Protein AF-A0A954CB34-F1 (afdb_monomer_lite)

pLDDT: mean 77.73, std 16.37, range [45.94, 96.19]

Sequence (70 aa):
MLGDWLTQALEPMRRAARRRQTLRELGRLDDRALADIGISRADIGRIADITARQAPDEAMTAADLHRRHP

Structure (mmCIF, N/CA/C/O backbone):
data_AF-A0A954CB34-F1
#
_entry.id   AF-A0A954CB34-F1
#
loop_
_atom_site.group_PDB
_atom_site.id
_atom_site.type_symbol
_atom_site.label_atom_id
_atom_site.label_alt_id
_atom_site.label_comp_id
_atom_site.label_asym_id
_atom_site.label_entity_id
_atom_site.label_seq_id
_atom_site.pdbx_PDB_ins_code
_atom_site.Cartn_x
_atom_site.Cartn_y
_atom_site.Cartn_z
_atom_site.occupancy
_atom_site.B_iso_or_equiv
_atom_site.auth_seq_id
_atom_site.auth_comp_id
_atom_site.auth_asym_id
_atom_site.auth_atom_id
_atom_site.pdbx_PDB_model_num
ATOM 1 N N . MET A 1 1 ? 24.767 -2.343 -26.691 1.00 54.00 1 MET A N 1
ATOM 2 C CA . MET A 1 1 ? 23.362 -1.897 -26.817 1.00 54.00 1 MET A CA 1
ATOM 3 C C . MET A 1 1 ? 22.387 -3.081 -26.912 1.00 54.00 1 MET A C 1
ATOM 5 O O . MET A 1 1 ? 21.558 -3.110 -27.806 1.00 54.00 1 MET A O 1
ATOM 9 N N . LEU A 1 2 ? 22.469 -4.069 -26.005 1.00 59.78 2 LEU A N 1
ATOM 10 C CA . LEU A 1 2 ? 21.517 -5.200 -25.956 1.00 59.78 2 LEU A CA 1
ATOM 11 C C . LEU A 1 2 ? 20.930 -5.441 -24.545 1.00 59.78 2 LEU A C 1
ATOM 13 O O . LEU A 1 2 ? 20.130 -6.350 -24.368 1.00 59.78 2 LEU A O 1
ATOM 17 N N . GLY A 1 3 ? 21.331 -4.646 -23.542 1.00 61.75 3 GLY A N 1
ATOM 18 C CA . GLY A 1 3 ? 20.948 -4.841 -22.135 1.00 61.75 3 GLY A CA 1
ATOM 19 C C . GLY A 1 3 ? 19.643 -4.152 -21.721 1.00 61.75 3 GLY A C 1
ATOM 20 O O . GLY A 1 3 ? 18.930 -4.680 -20.873 1.00 61.75 3 GLY A O 1
ATOM 21 N N . ASP A 1 4 ? 19.292 -3.030 -22.357 1.00 65.00 4 ASP A N 1
ATOM 22 C CA . ASP A 1 4 ? 18.171 -2.180 -21.916 1.00 65.00 4 ASP A CA 1
ATOM 23 C C . ASP A 1 4 ? 16.783 -2.764 -22.206 1.00 65.00 4 ASP A C 1
ATOM 25 O O . ASP A 1 4 ? 15.813 -2.430 -21.532 1.00 65.00 4 ASP A O 1
ATOM 29 N N . TRP A 1 5 ? 16.655 -3.659 -23.190 1.00 63.62 5 TRP A N 1
ATOM 30 C CA . TRP A 1 5 ? 15.362 -4.290 -23.483 1.00 63.62 5 TRP A CA 1
ATOM 31 C C . TRP A 1 5 ? 15.027 -5.408 -22.483 1.00 63.62 5 TRP A C 1
ATOM 33 O O . TRP A 1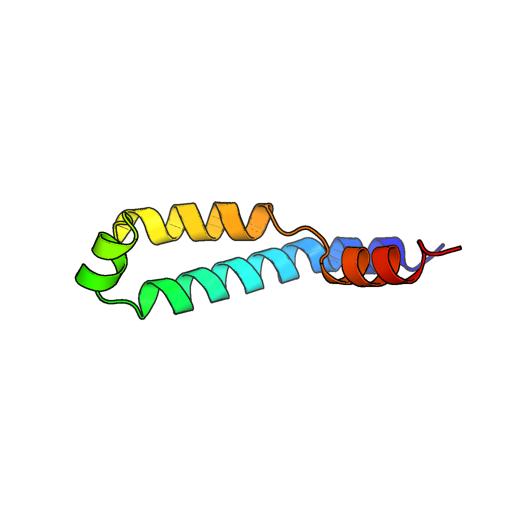 5 ? 13.860 -5.658 -22.185 1.00 63.62 5 TRP A O 1
ATOM 43 N N . LEU A 1 6 ? 16.054 -6.053 -21.916 1.00 62.53 6 LEU A N 1
ATOM 44 C CA . LEU A 1 6 ? 15.879 -7.119 -20.930 1.00 62.53 6 LEU A CA 1
ATOM 45 C C . LEU A 1 6 ? 15.457 -6.555 -19.565 1.00 62.53 6 LEU A C 1
ATOM 47 O O . LEU A 1 6 ? 14.626 -7.150 -18.882 1.00 62.53 6 LEU A O 1
ATOM 51 N N . THR A 1 7 ? 16.001 -5.398 -19.179 1.00 63.03 7 THR A N 1
ATOM 52 C CA . THR A 1 7 ? 15.621 -4.699 -17.944 1.00 63.03 7 THR A CA 1
ATOM 53 C C . THR A 1 7 ? 14.190 -4.170 -18.032 1.00 63.03 7 THR A C 1
ATOM 55 O O . THR A 1 7 ? 13.395 -4.478 -17.144 1.00 63.03 7 THR A O 1
ATOM 58 N N . GLN A 1 8 ? 13.817 -3.540 -19.155 1.00 61.38 8 GLN A N 1
ATOM 59 C CA . GLN A 1 8 ? 12.448 -3.056 -19.394 1.00 61.38 8 GLN A CA 1
ATOM 60 C C . GLN A 1 8 ? 11.397 -4.177 -19.374 1.00 61.38 8 GLN A C 1
ATOM 62 O O . GLN A 1 8 ? 10.272 -3.976 -18.911 1.00 61.38 8 GLN A O 1
ATOM 67 N N . ALA A 1 9 ? 11.746 -5.381 -19.834 1.00 65.69 9 ALA A N 1
ATOM 68 C CA . ALA A 1 9 ? 10.846 -6.533 -19.783 1.00 65.69 9 ALA A CA 1
ATOM 69 C C . ALA A 1 9 ? 10.615 -7.056 -18.349 1.00 65.69 9 ALA A C 1
ATOM 71 O O . ALA A 1 9 ? 9.582 -7.670 -18.069 1.00 65.69 9 ALA A O 1
ATOM 72 N N . LEU A 1 10 ? 11.539 -6.791 -17.418 1.00 73.19 10 LEU A N 1
ATOM 73 C CA . LEU A 1 10 ? 11.451 -7.219 -16.018 1.00 73.19 10 LEU A CA 1
ATOM 74 C C . LEU A 1 10 ? 10.769 -6.185 -15.111 1.00 73.19 10 LEU A C 1
ATOM 76 O O . LEU A 1 10 ? 10.279 -6.557 -14.041 1.00 73.19 10 LEU A O 1
ATOM 80 N N . GLU A 1 11 ? 10.671 -4.919 -15.525 1.00 74.19 11 GLU A N 1
ATOM 81 C CA . GLU A 1 11 ? 9.922 -3.865 -14.826 1.00 74.19 11 GLU A CA 1
ATOM 82 C C . GLU A 1 11 ? 8.513 -4.297 -14.362 1.00 74.19 11 GLU A C 1
ATOM 84 O O . GLU A 1 11 ? 8.210 -4.181 -13.164 1.00 74.19 11 GLU A O 1
ATOM 89 N N . PRO A 1 12 ? 7.636 -4.836 -15.238 1.00 78.56 12 PRO A N 1
ATOM 90 C CA . PRO A 1 12 ? 6.284 -5.227 -14.840 1.00 78.56 12 PRO A CA 1
ATOM 91 C C . PRO A 1 12 ? 6.288 -6.373 -13.822 1.00 78.56 12 PRO A C 1
ATOM 93 O O . PRO A 1 12 ? 5.468 -6.385 -12.898 1.00 78.56 12 PRO A O 1
ATOM 96 N N . MET A 1 13 ? 7.240 -7.306 -13.929 1.00 82.06 13 MET A N 1
ATOM 97 C CA . MET A 1 13 ? 7.400 -8.398 -12.965 1.00 82.06 13 MET A CA 1
ATOM 98 C C . MET A 1 13 ? 7.875 -7.885 -11.605 1.00 82.06 13 MET A C 1
ATOM 100 O O . MET A 1 13 ? 7.300 -8.255 -10.578 1.00 82.06 13 MET A O 1
ATOM 104 N N . ARG A 1 14 ? 8.875 -6.994 -11.579 1.00 83.19 14 ARG A N 1
ATOM 105 C CA . ARG A 1 14 ? 9.372 -6.365 -10.343 1.00 83.19 14 ARG A CA 1
ATOM 106 C C . ARG A 1 14 ? 8.257 -5.577 -9.655 1.00 83.19 14 ARG A C 1
ATOM 108 O O . ARG A 1 14 ? 8.098 -5.678 -8.440 1.00 83.19 14 ARG A O 1
ATOM 115 N N . ARG A 1 15 ? 7.435 -4.855 -10.418 1.00 83.38 15 ARG A N 1
ATOM 116 C CA . ARG A 1 15 ? 6.264 -4.128 -9.905 1.00 83.38 15 ARG A CA 1
ATOM 117 C C . ARG A 1 15 ? 5.219 -5.064 -9.293 1.00 83.38 15 ARG A C 1
ATOM 119 O O . ARG A 1 15 ? 4.749 -4.821 -8.181 1.00 83.38 15 ARG A O 1
ATOM 126 N N . ALA A 1 16 ? 4.881 -6.158 -9.975 1.00 85.25 16 ALA A N 1
ATOM 127 C CA . ALA A 1 16 ? 3.931 -7.144 -9.464 1.00 85.25 16 ALA A CA 1
ATOM 128 C C . ALA A 1 16 ? 4.436 -7.837 -8.186 1.00 85.25 16 ALA A C 1
ATOM 130 O O . ALA A 1 16 ? 3.657 -8.069 -7.257 1.00 85.25 16 ALA A O 1
ATOM 131 N N . ALA A 1 17 ? 5.737 -8.136 -8.113 1.00 86.81 17 ALA A N 1
ATOM 132 C CA . ALA A 1 17 ? 6.362 -8.722 -6.933 1.00 86.81 17 ALA A CA 1
ATOM 133 C C . ALA A 1 17 ? 6.280 -7.785 -5.717 1.00 86.81 17 ALA A C 1
ATOM 135 O O . ALA A 1 17 ? 5.820 -8.215 -4.658 1.00 86.81 17 ALA A O 1
ATOM 136 N N . ARG A 1 18 ? 6.625 -6.500 -5.886 1.00 84.75 18 ARG A N 1
ATOM 137 C CA . ARG A 1 18 ? 6.534 -5.482 -4.822 1.00 84.75 18 ARG A CA 1
ATOM 138 C C . ARG A 1 18 ? 5.107 -5.311 -4.321 1.00 84.75 18 ARG A C 1
ATOM 140 O O . ARG A 1 18 ? 4.865 -5.384 -3.124 1.00 84.75 18 ARG A O 1
ATOM 147 N N . ARG A 1 19 ? 4.138 -5.206 -5.238 1.00 90.69 19 ARG A N 1
ATOM 148 C CA . ARG A 1 19 ? 2.716 -5.139 -4.876 1.00 90.69 19 ARG A CA 1
ATOM 149 C C . ARG A 1 19 ? 2.308 -6.324 -3.999 1.00 90.69 19 ARG A C 1
ATOM 151 O O . ARG A 1 19 ? 1.682 -6.144 -2.960 1.00 90.69 19 ARG A O 1
ATOM 158 N N . ARG A 1 20 ? 2.668 -7.548 -4.403 1.00 90.00 20 ARG A N 1
ATOM 159 C CA . ARG A 1 20 ? 2.370 -8.766 -3.629 1.00 90.00 20 ARG A CA 1
ATOM 160 C C . ARG A 1 20 ? 3.064 -8.768 -2.270 1.00 90.00 20 ARG A C 1
ATOM 162 O O . ARG A 1 20 ? 2.485 -9.261 -1.310 1.00 90.00 20 ARG A O 1
ATOM 169 N N . GLN A 1 21 ? 4.283 -8.248 -2.182 1.00 90.25 21 GLN A N 1
ATOM 170 C CA . GLN A 1 21 ? 4.997 -8.110 -0.919 1.00 90.25 21 GLN A CA 1
ATOM 171 C C . GLN A 1 21 ? 4.271 -7.151 0.030 1.00 90.25 21 GLN A C 1
ATOM 173 O O . GLN A 1 21 ? 3.901 -7.582 1.117 1.00 90.25 21 GLN A O 1
ATOM 178 N N . THR A 1 22 ? 3.951 -5.932 -0.409 1.00 90.62 22 THR A N 1
ATOM 179 C CA . THR A 1 22 ? 3.225 -4.944 0.407 1.00 90.62 22 THR A CA 1
ATOM 180 C C . THR A 1 22 ? 1.861 -5.464 0.861 1.00 90.62 22 THR A C 1
ATOM 182 O O . THR A 1 22 ? 1.497 -5.311 2.023 1.00 90.62 22 THR A O 1
ATOM 185 N N . LEU A 1 23 ? 1.123 -6.153 -0.019 1.00 92.69 23 LEU A N 1
ATOM 186 C CA . LEU A 1 23 ? -0.141 -6.798 0.354 1.00 92.69 23 LEU A CA 1
ATOM 187 C C . LEU A 1 23 ? 0.036 -7.859 1.444 1.00 92.69 23 LEU A C 1
ATOM 189 O O . LEU A 1 23 ? -0.809 -7.969 2.327 1.00 92.69 23 LEU A O 1
ATOM 193 N N . ARG A 1 24 ? 1.109 -8.656 1.380 1.00 91.94 24 ARG A N 1
ATOM 194 C CA . ARG A 1 24 ? 1.390 -9.680 2.394 1.00 91.94 24 ARG A CA 1
ATOM 195 C C . ARG A 1 24 ? 1.816 -9.061 3.716 1.00 91.94 24 ARG A C 1
ATOM 197 O O . ARG A 1 24 ? 1.368 -9.529 4.750 1.00 91.94 24 ARG A O 1
ATOM 204 N N . GLU A 1 25 ? 2.668 -8.047 3.691 1.00 91.69 25 GLU A N 1
ATOM 205 C CA . GLU A 1 25 ? 3.165 -7.389 4.902 1.00 91.69 25 GLU A CA 1
ATOM 206 C C . GLU A 1 25 ? 2.038 -6.651 5.628 1.00 91.69 25 GLU A C 1
ATOM 208 O O . GLU A 1 25 ? 1.761 -6.962 6.783 1.00 91.69 25 GLU A O 1
ATOM 213 N N . LEU A 1 26 ? 1.305 -5.775 4.932 1.00 90.50 26 LEU A N 1
ATOM 214 C CA . LEU A 1 26 ? 0.165 -5.062 5.519 1.00 90.50 26 LEU A CA 1
ATOM 215 C C . LEU A 1 26 ? -1.002 -6.000 5.843 1.00 90.50 26 LEU A C 1
ATOM 217 O O . LEU A 1 26 ? -1.697 -5.805 6.832 1.00 90.50 26 LEU A O 1
ATOM 221 N N . GLY A 1 27 ? -1.213 -7.047 5.041 1.00 89.88 27 GLY A N 1
ATOM 222 C CA . GLY A 1 27 ? -2.263 -8.034 5.288 1.00 89.88 27 GLY A CA 1
ATOM 223 C C . GLY A 1 27 ? -2.037 -8.884 6.542 1.00 89.88 27 GLY A C 1
ATOM 224 O O . GLY A 1 27 ? -3.008 -9.418 7.075 1.00 89.88 27 GLY A O 1
ATOM 225 N N . ARG A 1 28 ? -0.784 -9.000 7.013 1.00 93.44 28 ARG A N 1
ATOM 226 C CA . ARG A 1 28 ? -0.426 -9.684 8.269 1.00 93.44 28 ARG A CA 1
ATOM 227 C C . ARG A 1 28 ? -0.661 -8.828 9.508 1.00 93.44 28 ARG A C 1
ATOM 229 O O . ARG A 1 28 ? -0.709 -9.389 10.598 1.00 93.44 28 ARG A O 1
ATOM 236 N N . LEU A 1 29 ? -0.775 -7.511 9.349 1.00 92.44 29 LEU A N 1
ATOM 237 C CA . LEU A 1 29 ? -1.106 -6.617 10.448 1.00 92.44 29 LEU A CA 1
ATOM 238 C C . LEU A 1 29 ? -2.588 -6.762 10.807 1.00 92.44 29 LEU A C 1
ATOM 240 O O . LEU A 1 29 ? -3.456 -6.960 9.942 1.00 92.44 29 LEU A O 1
ATOM 244 N N . ASP A 1 30 ? -2.865 -6.684 12.104 1.00 92.06 30 ASP A N 1
ATOM 245 C CA . ASP A 1 30 ? -4.226 -6.592 12.605 1.00 92.06 30 ASP A CA 1
ATOM 246 C C . ASP A 1 30 ? -4.779 -5.176 12.388 1.00 92.06 30 ASP A C 1
ATOM 248 O O . ASP A 1 30 ? -4.056 -4.225 12.077 1.00 92.06 30 ASP A O 1
ATOM 252 N N . ASP A 1 31 ? -6.094 -5.026 12.524 1.00 9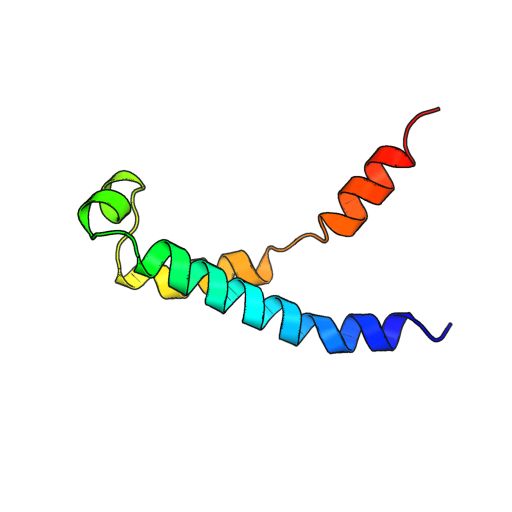2.00 31 ASP A N 1
ATOM 253 C CA . ASP A 1 31 ? -6.751 -3.746 12.243 1.00 92.00 31 ASP A CA 1
ATOM 254 C C . ASP A 1 31 ? -6.310 -2.642 13.218 1.00 92.00 31 ASP A C 1
ATOM 256 O O . ASP A 1 31 ? -6.346 -1.466 12.866 1.00 92.00 31 ASP A O 1
ATOM 260 N N . ARG A 1 32 ? -5.833 -3.008 14.416 1.00 92.88 32 ARG A N 1
ATOM 261 C CA . ARG A 1 32 ? -5.297 -2.062 15.398 1.00 92.88 32 ARG A CA 1
ATOM 262 C C . ARG A 1 32 ? -3.930 -1.524 14.984 1.00 92.88 32 ARG A C 1
ATOM 264 O O . ARG A 1 32 ? -3.739 -0.316 15.046 1.00 92.88 32 ARG A O 1
ATOM 271 N N . ALA A 1 33 ? -3.006 -2.382 14.555 1.00 93.81 33 ALA A N 1
ATOM 272 C CA . ALA A 1 33 ? -1.703 -1.953 14.054 1.00 93.81 33 ALA A CA 1
ATOM 273 C C . ALA A 1 33 ? -1.841 -1.128 12.770 1.00 93.81 33 ALA A C 1
ATOM 275 O O . ALA A 1 33 ? -1.117 -0.154 12.591 1.00 93.81 33 ALA A O 1
ATOM 276 N N . LEU A 1 34 ? -2.799 -1.473 11.901 1.00 93.19 34 LEU A N 1
ATOM 277 C CA . LEU A 1 34 ? -3.137 -0.649 10.739 1.00 93.19 34 LEU A CA 1
ATOM 278 C C . LEU A 1 34 ? -3.683 0.724 11.164 1.00 93.19 34 LEU A C 1
ATOM 280 O O . LEU A 1 34 ? -3.245 1.746 10.638 1.00 93.19 34 LEU A O 1
ATOM 284 N N . ALA A 1 35 ? -4.586 0.767 12.147 1.00 94.06 35 ALA A N 1
ATOM 285 C CA . ALA A 1 35 ? -5.144 2.020 12.649 1.00 94.06 35 ALA A CA 1
ATOM 286 C C . ALA A 1 35 ? -4.094 2.915 13.329 1.00 94.06 35 ALA A C 1
ATOM 288 O O . ALA A 1 35 ? -4.164 4.134 13.190 1.00 94.06 35 ALA A O 1
ATOM 289 N N . ASP A 1 36 ? -3.109 2.328 14.013 1.00 96.19 36 ASP A N 1
ATOM 290 C CA . ASP A 1 36 ? -2.009 3.055 14.663 1.00 96.19 36 ASP A CA 1
ATOM 291 C C . ASP A 1 36 ? -1.159 3.845 13.652 1.00 96.19 36 ASP A C 1
ATOM 293 O O . ASP A 1 36 ? -0.772 4.984 13.899 1.00 96.19 36 ASP A O 1
ATOM 297 N N . ILE A 1 37 ? -0.966 3.286 12.453 1.00 92.62 37 ILE A N 1
ATOM 298 C C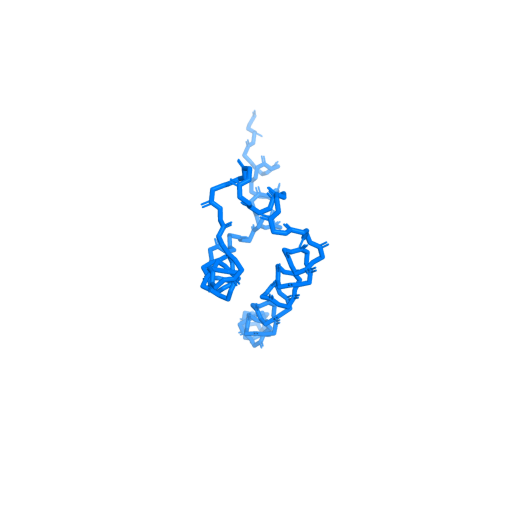A . ILE A 1 37 ? -0.297 3.958 11.328 1.00 92.62 37 ILE A CA 1
ATOM 299 C C . ILE A 1 37 ? -1.266 4.755 10.434 1.00 92.62 37 ILE A C 1
ATOM 301 O O . ILE A 1 37 ? -0.877 5.219 9.362 1.00 92.62 37 ILE A O 1
ATOM 305 N N . GLY A 1 38 ? -2.526 4.919 10.853 1.00 93.88 38 GLY A N 1
ATOM 306 C CA . GLY A 1 38 ? -3.537 5.712 10.148 1.00 93.88 38 GLY A CA 1
ATOM 307 C C . GLY A 1 38 ? -4.064 5.081 8.856 1.00 93.88 38 GLY A C 1
ATOM 308 O O . GLY A 1 38 ? -4.488 5.801 7.952 1.00 93.88 38 GLY A O 1
ATOM 309 N N . ILE A 1 39 ? -4.023 3.752 8.737 1.00 94.12 39 ILE A N 1
ATOM 310 C CA . ILE A 1 39 ? -4.409 3.004 7.535 1.00 94.12 39 ILE A CA 1
ATOM 311 C C . ILE A 1 39 ? -5.577 2.064 7.861 1.00 94.12 39 ILE A C 1
ATOM 313 O O . ILE A 1 39 ? -5.611 1.430 8.910 1.00 94.12 39 ILE A O 1
ATOM 317 N N . SER A 1 40 ? -6.538 1.921 6.945 1.00 93.50 40 SER A N 1
ATOM 318 C CA . SER A 1 40 ? -7.586 0.898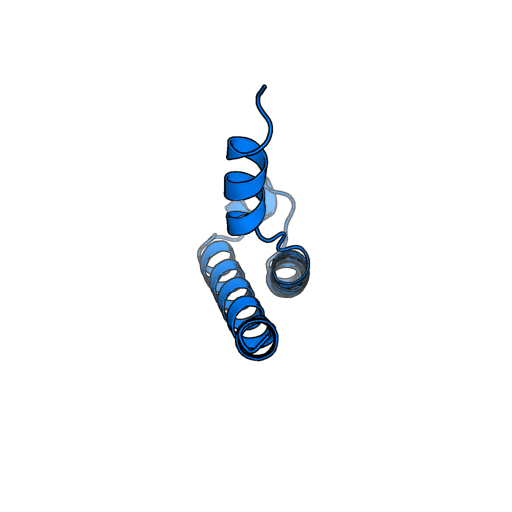 7.045 1.00 93.50 40 SER A CA 1
ATOM 319 C C . SER A 1 40 ? -7.302 -0.307 6.141 1.00 93.50 40 SER A C 1
ATOM 321 O O . SER A 1 40 ? -6.567 -0.224 5.154 1.00 93.50 40 SER A O 1
ATOM 323 N N . ARG A 1 41 ? -7.949 -1.448 6.412 1.00 93.44 41 ARG A N 1
ATOM 324 C CA . ARG A 1 41 ? -7.815 -2.657 5.578 1.00 93.44 41 ARG A CA 1
ATOM 325 C C . ARG A 1 41 ? -8.212 -2.425 4.111 1.00 93.44 41 ARG A C 1
ATOM 327 O O . ARG A 1 41 ? -7.640 -3.047 3.218 1.00 93.44 41 ARG A O 1
ATOM 334 N N . ALA A 1 42 ? -9.138 -1.500 3.852 1.00 92.69 42 ALA A N 1
ATOM 335 C CA . ALA A 1 42 ? -9.537 -1.108 2.499 1.00 92.69 42 ALA A CA 1
ATOM 336 C C . ALA A 1 42 ? -8.436 -0.328 1.752 1.00 92.69 42 ALA A C 1
ATOM 338 O O . ALA A 1 42 ? -8.372 -0.360 0.522 1.00 92.69 42 ALA A O 1
ATOM 339 N N . ASP A 1 43 ? -7.538 0.339 2.479 1.00 93.50 43 ASP A N 1
ATOM 340 C CA . ASP A 1 43 ? -6.463 1.150 1.904 1.00 93.50 43 ASP A CA 1
ATOM 341 C C . ASP A 1 43 ? -5.264 0.312 1.449 1.00 93.50 43 ASP A C 1
ATOM 343 O O . ASP A 1 43 ? -4.526 0.738 0.560 1.00 93.50 43 ASP A O 1
ATOM 347 N N . ILE A 1 44 ? -5.098 -0.900 1.991 1.00 92.50 44 ILE A N 1
ATOM 348 C CA . ILE A 1 44 ? -3.970 -1.802 1.706 1.00 92.50 44 ILE A CA 1
ATOM 349 C C . ILE A 1 44 ? -3.772 -2.012 0.199 1.00 92.50 44 ILE A C 1
ATOM 351 O O . ILE A 1 44 ? -2.647 -1.949 -0.298 1.00 92.50 44 ILE A O 1
ATOM 355 N N . GLY A 1 45 ? -4.860 -2.228 -0.549 1.00 92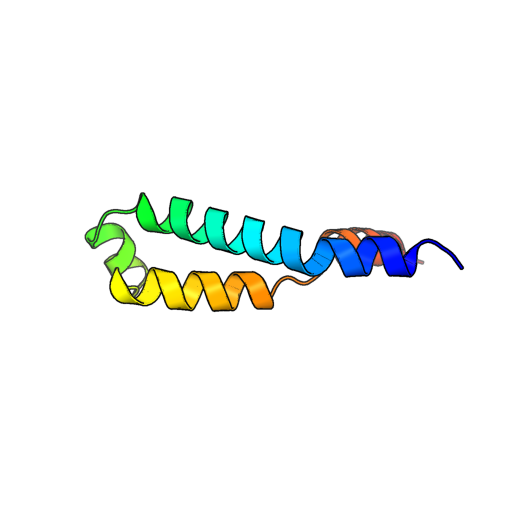.00 45 GLY A N 1
ATOM 356 C CA . GLY A 1 45 ? -4.797 -2.413 -2.001 1.00 92.00 45 GLY A CA 1
ATOM 357 C C . GLY A 1 45 ? -4.252 -1.183 -2.728 1.00 92.00 45 GLY A C 1
ATOM 358 O O . GLY A 1 45 ? -3.365 -1.302 -3.574 1.00 92.00 45 GLY A O 1
ATOM 359 N N . ARG A 1 46 ? -4.737 0.003 -2.345 1.00 93.44 46 ARG A N 1
ATOM 360 C CA . ARG A 1 46 ? -4.312 1.285 -2.917 1.00 93.44 46 ARG A CA 1
ATOM 361 C C . ARG A 1 46 ? -2.853 1.583 -2.585 1.00 93.44 46 ARG A C 1
ATOM 363 O O . ARG A 1 46 ? -2.100 1.979 -3.469 1.00 93.44 46 ARG A O 1
ATOM 370 N N . ILE A 1 47 ? -2.446 1.361 -1.335 1.00 91.62 47 ILE A N 1
ATOM 371 C CA . ILE A 1 47 ? -1.070 1.576 -0.873 1.00 91.62 47 ILE A CA 1
ATOM 372 C C . ILE A 1 47 ? -0.116 0.641 -1.615 1.00 91.62 47 ILE A C 1
ATOM 374 O O . ILE A 1 47 ? 0.874 1.107 -2.170 1.00 91.62 47 ILE A O 1
ATOM 378 N N . ALA A 1 48 ? -0.452 -0.645 -1.739 1.00 91.81 48 ALA A N 1
ATOM 379 C CA . ALA A 1 48 ? 0.354 -1.592 -2.504 1.00 91.81 48 ALA A CA 1
ATOM 380 C C . ALA A 1 48 ? 0.531 -1.166 -3.972 1.00 91.81 48 ALA A C 1
ATOM 382 O O . ALA A 1 48 ? 1.608 -1.346 -4.542 1.00 91.81 48 ALA A O 1
ATOM 383 N N . ASP A 1 49 ? -0.493 -0.569 -4.586 1.00 90.31 49 ASP A N 1
ATOM 384 C CA . ASP A 1 49 ? -0.407 -0.041 -5.949 1.00 90.31 49 ASP A CA 1
ATOM 385 C C . ASP A 1 49 ? 0.444 1.230 -6.060 1.00 90.31 49 ASP A C 1
ATOM 387 O O . ASP A 1 49 ? 1.073 1.434 -7.101 1.00 90.31 49 ASP A O 1
ATOM 391 N N . ILE A 1 50 ? 0.452 2.084 -5.034 1.00 89.62 50 ILE A N 1
ATOM 392 C CA . ILE A 1 50 ? 1.283 3.294 -4.965 1.00 89.62 50 ILE A CA 1
ATOM 393 C C . ILE A 1 50 ? 2.749 2.898 -4.755 1.00 89.62 50 ILE A C 1
ATOM 395 O O . ILE A 1 50 ? 3.597 3.251 -5.573 1.00 89.62 50 ILE A O 1
ATOM 399 N N . THR A 1 51 ? 3.045 2.075 -3.747 1.00 86.62 51 THR A N 1
ATOM 400 C CA . THR A 1 51 ? 4.405 1.606 -3.438 1.00 86.62 51 THR A CA 1
ATOM 401 C C . THR A 1 51 ? 5.022 0.844 -4.611 1.00 86.62 51 THR A C 1
ATOM 403 O O . THR A 1 51 ? 6.189 1.039 -4.944 1.00 86.62 51 THR A O 1
ATOM 406 N N . ALA A 1 52 ? 4.233 0.025 -5.314 1.00 87.69 52 ALA A N 1
ATOM 407 C CA . ALA A 1 52 ? 4.708 -0.695 -6.491 1.00 87.69 52 ALA A CA 1
ATOM 408 C C . ALA A 1 52 ? 5.067 0.230 -7.672 1.00 87.69 52 ALA A C 1
ATOM 410 O O . ALA A 1 52 ? 5.867 -0.163 -8.520 1.00 87.69 52 ALA A O 1
ATOM 411 N N . ARG A 1 53 ? 4.484 1.436 -7.746 1.00 83.94 53 ARG A N 1
ATOM 412 C CA . ARG A 1 53 ? 4.807 2.461 -8.759 1.00 83.94 53 ARG A CA 1
ATOM 413 C C . ARG A 1 53 ? 5.974 3.349 -8.348 1.00 83.94 53 ARG A C 1
ATOM 415 O O . ARG A 1 53 ? 6.700 3.800 -9.221 1.00 83.94 53 ARG A O 1
ATOM 422 N N . GLN A 1 54 ? 6.115 3.623 -7.052 1.00 73.25 54 GLN A N 1
ATOM 423 C CA . GLN A 1 54 ? 7.077 4.598 -6.542 1.00 73.25 54 GLN A CA 1
ATOM 424 C C . GLN A 1 54 ? 8.508 4.101 -6.481 1.00 73.25 54 GLN A C 1
ATOM 426 O O . GLN A 1 54 ? 9.376 4.931 -6.274 1.00 73.25 54 GLN A O 1
ATOM 431 N N . ALA A 1 55 ? 8.741 2.803 -6.668 1.00 56.47 55 ALA A N 1
ATOM 432 C CA . ALA A 1 55 ? 10.056 2.191 -6.733 1.00 56.47 55 ALA A CA 1
ATOM 433 C C . ALA A 1 55 ? 11.072 3.024 -7.540 1.00 56.47 55 ALA A C 1
ATOM 435 O O . ALA A 1 55 ? 11.113 2.894 -8.767 1.00 56.47 55 ALA A O 1
ATOM 436 N N . PRO A 1 56 ? 11.946 3.802 -6.877 1.00 55.53 56 PRO A N 1
ATOM 437 C CA . PRO A 1 56 ? 13.191 4.196 -7.483 1.00 55.53 56 PRO A CA 1
ATOM 438 C C . PRO A 1 56 ? 14.049 2.935 -7.501 1.00 55.53 56 PRO A C 1
ATOM 440 O O . PRO A 1 56 ? 13.905 2.012 -6.687 1.00 55.53 56 PRO A O 1
ATOM 443 N N . ASP A 1 57 ? 14.931 2.863 -8.473 1.00 56.44 57 ASP A N 1
ATOM 444 C CA . ASP A 1 57 ? 15.931 1.824 -8.557 1.00 56.44 57 ASP A CA 1
ATOM 445 C C . ASP A 1 57 ? 16.930 2.071 -7.406 1.00 56.44 57 ASP A C 1
ATOM 447 O O . ASP A 1 57 ? 17.970 2.683 -7.602 1.00 56.44 57 ASP A O 1
ATOM 451 N N . GLU A 1 58 ? 16.606 1.681 -6.165 1.00 52.75 58 GLU A N 1
ATOM 452 C CA . GLU A 1 58 ? 17.519 1.811 -5.009 1.00 52.75 58 GLU A CA 1
ATOM 453 C C . GLU A 1 58 ? 18.847 1.080 -5.278 1.00 52.75 58 GLU A C 1
ATOM 455 O O . GLU A 1 58 ? 19.903 1.479 -4.791 1.00 52.75 58 GLU A O 1
ATOM 460 N N . ALA A 1 59 ? 18.812 0.073 -6.159 1.00 51.91 59 ALA A N 1
ATOM 461 C CA . ALA A 1 59 ? 19.991 -0.574 -6.722 1.00 51.91 59 ALA A CA 1
ATOM 462 C C . ALA A 1 59 ? 20.840 0.364 -7.610 1.00 51.91 59 ALA A C 1
ATOM 464 O O . ALA A 1 59 ? 22.065 0.269 -7.589 1.00 51.91 59 ALA A O 1
ATOM 465 N N . MET A 1 60 ? 20.222 1.293 -8.348 1.00 50.09 60 MET A N 1
ATOM 466 C CA . MET A 1 60 ? 20.913 2.342 -9.110 1.00 50.09 60 MET A CA 1
ATOM 467 C C . MET A 1 60 ? 21.365 3.483 -8.191 1.00 50.09 60 MET A C 1
ATOM 469 O O . MET A 1 60 ? 22.460 4.000 -8.363 1.00 50.09 60 MET A O 1
ATOM 473 N N . THR A 1 61 ? 20.581 3.842 -7.166 1.00 54.75 61 THR A N 1
ATOM 474 C CA . THR A 1 61 ? 20.921 4.955 -6.259 1.00 54.75 61 THR A CA 1
ATOM 475 C C . THR A 1 61 ? 22.115 4.619 -5.369 1.00 54.75 61 THR A C 1
ATOM 477 O O . THR A 1 61 ? 22.988 5.459 -5.191 1.00 54.75 61 THR A O 1
ATOM 480 N N . ALA A 1 62 ? 22.217 3.384 -4.866 1.00 51.44 62 ALA A N 1
ATOM 481 C CA . ALA A 1 62 ? 23.408 2.928 -4.146 1.00 51.44 62 ALA A CA 1
ATOM 482 C C . ALA A 1 62 ? 24.654 2.884 -5.056 1.00 51.44 62 ALA A C 1
ATOM 484 O O . ALA A 1 62 ? 25.752 3.236 -4.620 1.00 51.44 62 ALA A O 1
ATOM 485 N N . ALA A 1 63 ? 24.483 2.518 -6.333 1.00 56.62 63 ALA A N 1
ATOM 486 C CA . ALA A 1 63 ? 25.557 2.524 -7.327 1.00 56.62 63 ALA A CA 1
ATOM 487 C C . ALA A 1 63 ? 25.982 3.948 -7.749 1.00 56.62 63 ALA A C 1
ATOM 489 O O . ALA A 1 63 ? 27.168 4.190 -7.974 1.00 56.62 63 ALA A O 1
ATOM 490 N N . ASP A 1 64 ? 25.048 4.900 -7.816 1.00 55.22 64 ASP A N 1
ATOM 491 C CA . ASP A 1 64 ? 25.321 6.308 -8.128 1.00 55.22 64 ASP A CA 1
ATOM 492 C C . ASP A 1 64 ? 25.864 7.091 -6.926 1.00 55.22 64 ASP A C 1
ATOM 494 O O . ASP A 1 64 ? 26.699 7.980 -7.104 1.00 55.22 64 ASP A O 1
ATOM 498 N N . LEU A 1 65 ? 25.471 6.730 -5.699 1.00 56.31 65 LEU A N 1
ATOM 499 C CA . LEU A 1 65 ? 26.037 7.291 -4.469 1.00 56.31 65 LEU A CA 1
ATOM 500 C C . LEU A 1 65 ? 27.498 6.866 -4.274 1.00 56.31 65 LEU A C 1
ATOM 502 O O . LEU A 1 65 ? 28.311 7.690 -3.871 1.00 56.31 65 LEU A O 1
ATOM 506 N N . HIS A 1 66 ? 27.869 5.630 -4.628 1.00 57.81 66 HIS A N 1
ATOM 507 C CA . HIS A 1 66 ? 29.272 5.194 -4.577 1.00 57.81 66 HIS A CA 1
ATOM 508 C C . HIS A 1 66 ? 30.144 5.836 -5.675 1.00 57.81 66 HIS A C 1
ATOM 510 O O . HIS A 1 66 ? 31.352 5.971 -5.506 1.00 57.81 66 HIS A O 1
ATOM 516 N N . ARG A 1 67 ? 29.545 6.267 -6.795 1.00 59.53 67 ARG A N 1
ATOM 517 C CA . ARG A 1 67 ? 30.253 6.902 -7.923 1.00 59.53 67 ARG A CA 1
ATOM 518 C C . ARG A 1 67 ? 30.445 8.418 -7.753 1.00 59.53 67 ARG A C 1
ATOM 520 O O . ARG A 1 67 ? 31.299 8.996 -8.421 1.00 59.53 67 ARG A O 1
ATOM 527 N N . ARG A 1 68 ? 29.685 9.075 -6.870 1.00 50.81 68 ARG A N 1
ATOM 528 C CA . ARG A 1 68 ? 29.825 10.506 -6.543 1.00 50.81 68 ARG A CA 1
ATOM 529 C C . ARG A 1 68 ? 30.571 10.709 -5.224 1.00 50.81 68 ARG A C 1
ATOM 531 O O . ARG A 1 68 ? 29.985 11.105 -4.224 1.00 50.81 68 ARG A O 1
ATOM 538 N N . HIS A 1 69 ? 31.879 10.505 -5.256 1.00 45.94 69 HIS A N 1
ATOM 539 C CA . HIS A 1 69 ? 32.794 11.159 -4.325 1.00 45.94 69 HIS A CA 1
ATOM 540 C C . HIS A 1 69 ? 34.129 11.401 -5.048 1.00 45.94 69 HIS A C 1
ATOM 542 O O . HIS A 1 69 ? 34.796 10.421 -5.382 1.00 45.94 69 HIS A O 1
ATOM 548 N N . PRO A 1 70 ? 34.489 12.657 -5.383 1.00 56.56 70 PRO A N 1
ATOM 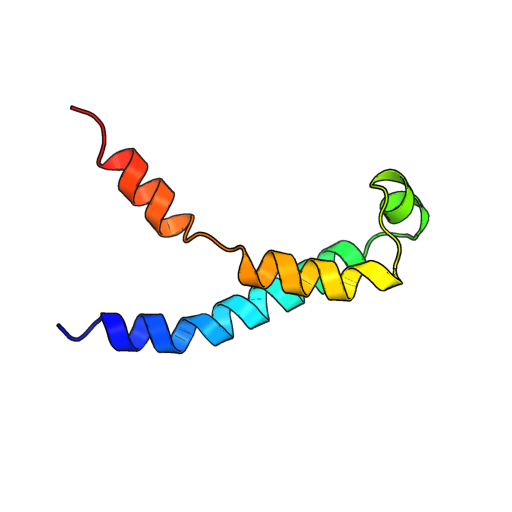549 C CA . PRO A 1 70 ? 35.883 13.025 -5.604 1.00 56.56 70 PRO A CA 1
ATOM 550 C C . PRO A 1 70 ? 36.655 13.072 -4.278 1.00 56.56 70 PRO A C 1
ATOM 552 O O . PRO A 1 70 ? 36.019 13.324 -3.223 1.00 56.56 70 PRO A O 1
#

Foldseek 3Di:
DPPVVVVVVCLVVQLVVQLVVLLVVVVPDDQVVCVVVPHGPVCSNVVSNVRSVVDDPVVVVVVVVVVPDD

Secondary structure (DSSP, 8-state):
--SHHHHHHHHHHHHHHHHHHHHHHHHHS-HHHHHHTT--TTHHHHHHHHHHHH---HHHHHHHHHH---

Radius of gyration: 16.33 Å; chains: 1; bounding box: 45×23×42 Å